Protein AF-A0AAW7YXX3-F1 (afdb_monomer_lite)

Structure (mmCIF, N/CA/C/O backbone):
data_AF-A0AAW7YXX3-F1
#
_entry.id   AF-A0AAW7YXX3-F1
#
loop_
_atom_site.group_PDB
_atom_site.id
_atom_site.type_symbol
_atom_site.label_atom_id
_atom_site.label_alt_id
_atom_site.label_comp_id
_atom_site.label_asym_id
_atom_site.label_entity_id
_atom_site.label_seq_id
_atom_site.pdbx_PDB_ins_code
_atom_site.Cartn_x
_atom_site.Cartn_y
_atom_site.Cartn_z
_atom_site.occupancy
_atom_site.B_iso_or_equiv
_atom_site.auth_seq_id
_atom_site.auth_comp_id
_atom_site.auth_asym_id
_atom_site.auth_atom_id
_atom_site.pdbx_PDB_model_num
ATOM 1 N N . MET A 1 1 ? -7.404 2.191 -12.735 1.00 45.53 1 MET A N 1
ATOM 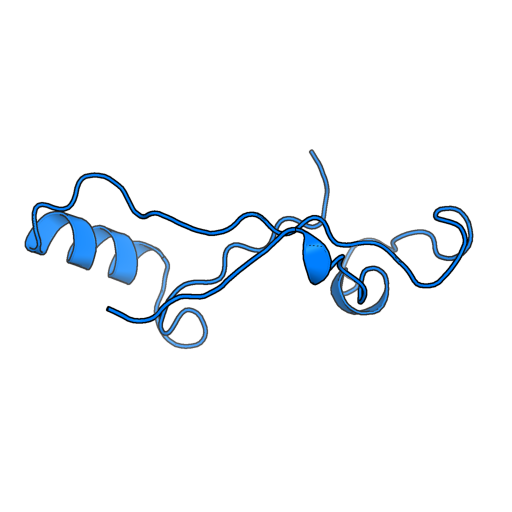2 C CA . MET A 1 1 ? -7.282 1.153 -11.700 1.00 45.53 1 MET A CA 1
ATOM 3 C C . MET A 1 1 ? -5.870 0.667 -11.862 1.00 45.53 1 MET A C 1
ATOM 5 O O . MET A 1 1 ? -5.604 -0.019 -12.845 1.00 45.53 1 MET A O 1
ATOM 9 N N . ASP A 1 2 ? -4.980 1.186 -11.025 1.00 51.22 2 ASP A N 1
ATOM 10 C CA . ASP A 1 2 ? -3.568 0.831 -11.076 1.00 51.22 2 ASP A CA 1
ATOM 11 C C . ASP A 1 2 ? -3.477 -0.648 -10.658 1.00 51.22 2 ASP A C 1
ATOM 13 O O . ASP A 1 2 ? -4.015 -1.003 -9.605 1.00 51.22 2 ASP A O 1
ATOM 17 N N . PRO A 1 3 ? -3.030 -1.563 -11.539 1.00 51.25 3 PRO A N 1
ATOM 18 C CA . PRO A 1 3 ? -3.359 -2.990 -11.420 1.00 51.25 3 PRO A CA 1
ATOM 19 C C . PRO A 1 3 ? -2.618 -3.751 -10.306 1.00 51.25 3 PRO A C 1
ATOM 21 O O . PRO A 1 3 ? -2.680 -4.980 -10.271 1.00 51.25 3 PRO A O 1
ATOM 24 N N . ASP A 1 4 ? -1.896 -3.058 -9.432 1.00 62.03 4 ASP A N 1
ATOM 25 C CA . ASP A 1 4 ? -0.827 -3.618 -8.608 1.00 62.03 4 ASP A CA 1
ATOM 26 C C . ASP A 1 4 ? -0.750 -3.061 -7.176 1.00 62.03 4 ASP A C 1
ATOM 28 O O . ASP A 1 4 ? 0.230 -3.293 -6.468 1.00 62.03 4 ASP A O 1
ATOM 32 N N . GLU A 1 5 ? -1.800 -2.395 -6.693 1.00 75.38 5 GLU A N 1
ATOM 33 C CA . GLU A 1 5 ? -1.864 -1.945 -5.299 1.00 75.38 5 GLU A CA 1
ATOM 34 C C . GLU A 1 5 ? -2.090 -3.121 -4.329 1.00 75.38 5 GLU A C 1
ATOM 36 O O . GLU A 1 5 ? -3.191 -3.665 -4.198 1.00 75.38 5 GLU A O 1
ATOM 41 N N . PHE A 1 6 ? -1.037 -3.504 -3.603 1.00 80.44 6 PHE A N 1
ATOM 42 C CA . PHE A 1 6 ? -1.105 -4.507 -2.539 1.00 80.44 6 PHE A CA 1
ATOM 43 C C . PHE A 1 6 ? -1.274 -3.859 -1.168 1.00 80.44 6 PHE A C 1
ATOM 45 O O . PHE A 1 6 ? -0.425 -3.097 -0.707 1.00 80.44 6 PHE A O 1
ATOM 52 N N . PHE A 1 7 ? -2.338 -4.237 -0.460 1.00 86.25 7 PHE A N 1
ATOM 53 C CA . PHE A 1 7 ? -2.537 -3.829 0.926 1.00 86.25 7 PHE A CA 1
ATOM 54 C C . PHE A 1 7 ? -1.955 -4.868 1.891 1.00 86.25 7 PHE A C 1
ATOM 56 O O . PHE A 1 7 ? -2.569 -5.903 2.160 1.00 86.25 7 PHE A O 1
ATOM 63 N N . LEU A 1 8 ? -0.761 -4.589 2.417 1.00 87.62 8 LEU A N 1
ATOM 64 C CA . LEU A 1 8 ? -0.107 -5.421 3.427 1.00 87.62 8 LEU A CA 1
ATOM 65 C C . LEU A 1 8 ? -0.496 -4.967 4.837 1.00 87.62 8 LEU A C 1
ATOM 67 O O . LEU A 1 8 ? -0.370 -3.797 5.195 1.00 87.62 8 LEU A O 1
ATOM 71 N N . PHE A 1 9 ? -0.934 -5.918 5.657 1.00 89.50 9 PHE A N 1
ATOM 72 C CA . PHE A 1 9 ? -1.302 -5.696 7.054 1.00 89.50 9 PHE A CA 1
ATOM 73 C C . PHE A 1 9 ? -0.841 -6.874 7.930 1.00 89.50 9 PHE A C 1
ATOM 75 O O . PHE A 1 9 ? -0.514 -7.945 7.401 1.00 89.50 9 PHE A O 1
ATOM 82 N N . PRO A 1 10 ? -0.773 -6.711 9.267 1.00 87.69 10 PRO A N 1
ATOM 83 C CA . PRO A 1 10 ? -0.290 -7.763 10.156 1.00 87.69 10 PRO A CA 1
ATOM 84 C C . PRO A 1 10 ? -1.054 -9.079 9.974 1.00 87.69 10 PRO A C 1
ATOM 86 O O . PRO A 1 10 ? -2.281 -9.104 10.060 1.00 87.69 10 PRO A O 1
ATOM 89 N N . PHE A 1 11 ? -0.313 -10.171 9.768 1.00 91.19 11 PHE A N 1
ATOM 90 C CA . PHE A 1 11 ? -0.849 -11.527 9.592 1.00 91.19 11 PHE A CA 1
ATOM 91 C C . PHE A 1 11 ? -1.772 -11.707 8.371 1.00 91.19 11 PHE A C 1
ATOM 93 O O . PHE A 1 11 ? -2.609 -12.605 8.373 1.00 91.19 11 PHE A O 1
ATOM 100 N N . CYS A 1 12 ? -1.653 -10.872 7.331 1.00 90.88 12 CYS A N 1
ATOM 101 C CA . CYS A 1 12 ? -2.476 -10.968 6.114 1.00 90.88 12 CYS A CA 1
ATOM 102 C C . CYS A 1 12 ? -2.318 -12.285 5.326 1.00 90.88 12 CYS A C 1
ATOM 104 O O . CYS A 1 12 ? -3.182 -12.632 4.526 1.00 90.88 12 CYS A O 1
ATOM 106 N N . ASP A 1 13 ? -1.250 -1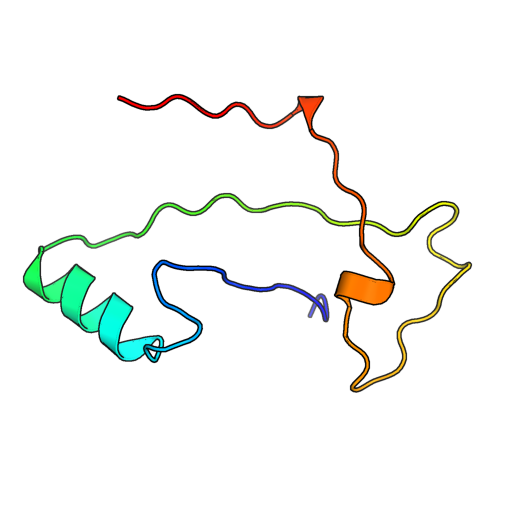3.039 5.581 1.00 90.62 13 ASP A N 1
ATOM 107 C CA . ASP A 1 13 ? -0.982 -14.377 5.047 1.00 90.62 13 ASP A CA 1
ATOM 108 C C . ASP A 1 13 ? -1.868 -15.467 5.672 1.00 90.62 13 ASP A C 1
ATOM 110 O O . ASP A 1 13 ? -2.156 -16.487 5.048 1.00 90.62 13 ASP A O 1
ATOM 114 N N . THR A 1 14 ? -2.307 -15.251 6.913 1.00 93.94 14 THR A N 1
ATOM 115 C CA . THR A 1 14 ? -3.024 -16.242 7.730 1.00 93.94 14 THR A CA 1
ATOM 116 C C . THR A 1 14 ? -4.384 -15.754 8.219 1.00 93.94 14 THR A C 1
ATOM 118 O O . THR A 1 14 ? -5.193 -16.557 8.690 1.00 93.94 14 THR A O 1
ATOM 121 N N . ARG A 1 15 ? -4.667 -14.451 8.117 1.00 92.75 15 ARG A N 1
ATOM 122 C CA . ARG A 1 15 ? -5.903 -13.826 8.590 1.00 92.75 15 ARG A CA 1
ATOM 123 C C . ARG A 1 15 ? -6.584 -13.025 7.482 1.00 92.75 15 ARG A C 1
ATOM 125 O O . ARG A 1 15 ? -5.933 -12.223 6.816 1.00 92.75 15 ARG A O 1
ATOM 132 N N . PRO A 1 16 ? -7.909 -13.178 7.312 1.00 93.62 16 PRO A N 1
ATOM 133 C CA . PRO A 1 16 ? -8.650 -12.394 6.334 1.00 93.62 16 PRO A CA 1
ATOM 134 C C . PRO A 1 16 ? -8.710 -10.920 6.750 1.00 93.62 16 PRO A C 1
ATOM 136 O O . PRO A 1 16 ? -8.654 -10.603 7.938 1.00 93.62 16 PRO A O 1
ATOM 139 N N . LEU A 1 17 ? -8.949 -10.025 5.787 1.00 91.50 17 LEU A N 1
ATOM 140 C CA . LEU A 1 17 ? -9.127 -8.586 6.034 1.00 91.50 17 LEU A CA 1
ATOM 141 C C . LEU A 1 17 ? -10.193 -8.292 7.104 1.00 91.50 17 LEU A C 1
ATOM 143 O O . LEU A 1 17 ? -10.042 -7.366 7.893 1.00 91.50 17 LEU A O 1
ATOM 147 N N . ARG A 1 18 ? -11.235 -9.129 7.193 1.00 93.69 18 ARG A N 1
ATOM 148 C CA . ARG A 1 18 ? -12.256 -9.030 8.244 1.00 93.69 18 ARG A CA 1
ATOM 149 C C . ARG A 1 18 ? -11.669 -9.128 9.656 1.00 93.69 18 ARG A C 1
ATOM 151 O O . ARG A 1 18 ? -12.104 -8.417 10.544 1.00 93.69 18 ARG A O 1
ATOM 158 N N . ALA A 1 19 ? -10.651 -9.961 9.867 1.00 93.69 19 ALA A N 1
ATOM 159 C CA . ALA A 1 19 ? -10.015 -10.072 11.176 1.00 93.69 19 ALA A CA 1
ATOM 160 C C . ALA A 1 19 ? -9.278 -8.781 11.572 1.00 93.69 19 ALA A C 1
ATOM 162 O O . ALA A 1 19 ? -9.213 -8.458 12.756 1.00 93.69 19 ALA A O 1
ATOM 163 N N . LEU A 1 20 ? -8.742 -8.037 10.594 1.00 92.44 20 LEU A N 1
ATOM 164 C CA . LEU A 1 20 ? -8.183 -6.707 10.832 1.00 92.44 20 LEU A CA 1
ATOM 165 C C . LEU A 1 20 ? -9.291 -5.716 11.206 1.00 92.44 20 LEU A C 1
ATOM 167 O O . LEU A 1 20 ? -9.146 -5.005 12.195 1.00 92.44 20 LEU A O 1
ATOM 171 N N . THR A 1 21 ? -10.392 -5.676 10.449 1.00 93.81 21 THR A N 1
ATOM 172 C CA . THR A 1 21 ? -11.492 -4.735 10.722 1.00 93.81 21 THR A CA 1
ATOM 173 C C . THR A 1 21 ? -12.158 -5.010 12.065 1.00 93.81 21 THR A C 1
ATOM 175 O O . THR A 1 21 ? -12.366 -4.078 12.831 1.00 93.81 21 THR A O 1
ATOM 178 N N . ASP A 1 22 ? -12.385 -6.280 12.406 1.00 94.31 22 ASP A N 1
ATOM 179 C CA . ASP A 1 22 ? -12.963 -6.667 13.696 1.00 94.31 22 ASP A CA 1
ATOM 180 C C . ASP A 1 22 ? -12.042 -6.258 14.861 1.00 94.31 22 ASP A C 1
ATOM 182 O O . ASP A 1 22 ? -12.509 -5.821 15.913 1.00 94.31 22 ASP A O 1
ATOM 186 N N . TRP A 1 23 ? -10.719 -6.361 14.679 1.00 94.12 23 TRP A N 1
ATOM 187 C CA . TRP A 1 23 ? -9.749 -5.901 15.673 1.00 94.12 23 TRP A CA 1
ATOM 188 C C . TRP A 1 23 ? -9.731 -4.373 15.814 1.00 94.12 23 TRP A C 1
ATOM 190 O O . TRP A 1 23 ? -9.648 -3.869 16.937 1.00 94.12 23 TRP A O 1
ATOM 200 N N . LEU A 1 24 ?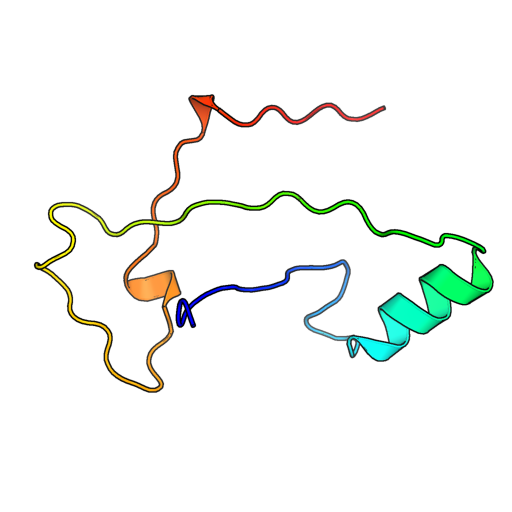 -9.830 -3.637 14.702 1.00 94.38 24 LEU A N 1
ATOM 201 C CA . LEU A 1 24 ? -9.927 -2.174 14.706 1.00 94.38 24 LEU A CA 1
ATOM 202 C C . LEU A 1 24 ? -11.191 -1.717 15.445 1.00 94.38 24 LEU A C 1
ATOM 204 O O . LEU A 1 24 ? -11.099 -0.870 16.335 1.00 94.38 24 LEU A O 1
ATOM 208 N N . ASP A 1 25 ? -12.333 -2.344 15.154 1.00 95.12 25 ASP A N 1
ATOM 209 C CA . ASP A 1 25 ? -13.617 -2.067 15.801 1.00 95.12 25 ASP A CA 1
ATOM 210 C C . ASP A 1 25 ? -13.569 -2.371 17.304 1.00 95.12 25 ASP A C 1
ATOM 212 O O . ASP A 1 25 ? -13.908 -1.514 18.124 1.00 95.12 25 ASP A O 1
ATOM 216 N N . ALA A 1 26 ? -13.071 -3.552 17.690 1.00 96.12 26 ALA A N 1
ATOM 217 C CA . ALA A 1 26 ? -12.908 -3.934 19.095 1.00 96.12 26 ALA A CA 1
ATOM 218 C C . ALA A 1 26 ? -11.956 -2.996 19.858 1.00 96.12 26 ALA A C 1
ATOM 220 O O . ALA A 1 26 ? -12.141 -2.756 21.051 1.00 96.12 26 ALA A O 1
ATOM 221 N N . SER A 1 27 ? -10.960 -2.433 19.168 1.00 94.56 27 SER A N 1
ATOM 222 C CA . SER A 1 27 ? -10.006 -1.471 19.733 1.00 94.56 27 SER A CA 1
ATOM 223 C C . SER A 1 27 ? -10.507 -0.021 19.682 1.00 94.56 27 SER A C 1
ATOM 225 O O . SER A 1 27 ? -9.797 0.884 20.116 1.00 94.56 27 SER A O 1
ATOM 227 N N . SER A 1 28 ? -11.717 0.223 19.155 1.00 94.69 28 SER A N 1
ATOM 228 C CA . SER A 1 28 ? -12.270 1.563 18.895 1.00 94.69 28 SER A CA 1
ATOM 229 C C . SER A 1 28 ? -11.365 2.449 18.020 1.00 94.69 28 SER A C 1
ATOM 231 O O . SER A 1 28 ? -11.383 3.678 18.124 1.00 94.69 28 SER A O 1
ATOM 233 N N . ILE A 1 29 ? -10.574 1.835 17.136 1.00 93.50 29 ILE A N 1
ATOM 234 C CA . ILE A 1 29 ? -9.681 2.515 16.196 1.00 93.50 29 ILE A CA 1
ATOM 235 C C . ILE A 1 29 ? -10.425 2.695 14.874 1.00 93.50 29 ILE A C 1
ATOM 237 O O . ILE A 1 29 ? -10.686 1.741 14.152 1.00 93.50 29 ILE A O 1
ATOM 241 N N . ARG A 1 30 ? -10.742 3.944 14.523 1.00 89.00 30 ARG A N 1
ATOM 242 C CA . ARG A 1 30 ? -11.521 4.262 13.311 1.00 89.00 30 ARG A CA 1
ATOM 243 C C . ARG A 1 30 ? -10.709 4.308 12.016 1.00 89.00 30 ARG A C 1
ATOM 245 O O . ARG A 1 30 ? -11.295 4.400 10.942 1.00 89.00 30 ARG A O 1
ATOM 252 N N . SER A 1 31 ? -9.384 4.318 12.108 1.00 88.69 31 SER A N 1
ATOM 253 C CA . SER A 1 31 ? -8.495 4.474 10.958 1.00 88.69 31 SER A CA 1
ATOM 254 C C . SER A 1 31 ? -7.213 3.682 11.156 1.00 88.69 31 SER A C 1
ATOM 256 O O . SER A 1 31 ? -6.585 3.768 12.210 1.00 88.69 31 SER A O 1
ATOM 258 N N . PHE A 1 32 ? -6.805 2.959 10.119 1.00 87.69 32 PHE A N 1
ATOM 259 C CA . PHE A 1 32 ? -5.533 2.255 10.073 1.00 87.69 32 PHE A CA 1
ATOM 260 C C . PHE A 1 32 ? -4.568 3.032 9.182 1.00 87.69 32 PHE A C 1
ATOM 262 O O . PHE A 1 32 ? -4.769 3.121 7.971 1.00 87.69 32 PHE A O 1
ATOM 269 N N . SER A 1 33 ? -3.542 3.624 9.786 1.00 87.44 33 SER A N 1
ATOM 270 C CA . SER A 1 33 ? -2.493 4.303 9.030 1.00 87.44 33 SER A CA 1
ATOM 271 C C . SER A 1 33 ? -1.604 3.267 8.353 1.00 87.44 33 SER A C 1
ATOM 273 O O . SER A 1 33 ? -1.021 2.415 9.023 1.00 87.44 33 SER A O 1
ATOM 275 N N . ALA A 1 34 ? -1.475 3.373 7.036 1.00 87.94 34 ALA A N 1
ATOM 276 C CA . ALA A 1 34 ? -0.582 2.553 6.234 1.00 87.94 34 ALA A CA 1
ATOM 277 C C . ALA A 1 34 ? 0.286 3.450 5.352 1.00 87.94 34 ALA A C 1
ATOM 279 O O . ALA A 1 34 ? -0.123 4.541 4.953 1.00 87.94 34 ALA A O 1
ATOM 280 N N . MET A 1 35 ? 1.497 2.985 5.067 1.00 86.12 35 MET A N 1
ATOM 281 C CA . MET A 1 35 ? 2.393 3.638 4.123 1.00 86.12 35 MET A CA 1
ATOM 282 C C . MET A 1 35 ? 2.019 3.196 2.712 1.00 86.12 35 MET A C 1
ATOM 284 O O . MET A 1 35 ? 1.938 1.996 2.457 1.00 86.12 35 MET A O 1
ATOM 288 N N . LEU A 1 36 ? 1.812 4.157 1.814 1.00 85.00 36 LEU A N 1
ATOM 289 C CA . LEU A 1 36 ? 1.679 3.879 0.389 1.00 85.00 36 LEU A CA 1
ATOM 290 C C . LEU A 1 36 ? 3.063 3.967 -0.254 1.00 85.00 36 LEU A C 1
ATOM 292 O O . LEU A 1 36 ? 3.757 4.975 -0.096 1.00 85.00 36 LEU A O 1
ATOM 296 N N . LEU A 1 37 ? 3.463 2.892 -0.927 1.00 83.94 37 LEU A N 1
ATOM 297 C CA . LEU A 1 37 ? 4.762 2.770 -1.568 1.00 83.94 37 LEU A CA 1
ATOM 298 C C . LEU A 1 37 ? 4.586 2.766 -3.083 1.00 83.94 37 LEU A C 1
ATOM 300 O O . LEU A 1 37 ? 3.978 1.842 -3.619 1.00 83.94 37 LEU A O 1
ATOM 304 N N . ASP A 1 38 ? 5.164 3.757 -3.759 1.00 82.31 38 ASP A N 1
ATOM 305 C CA . ASP A 1 38 ? 5.186 3.790 -5.219 1.00 82.31 38 ASP A CA 1
ATOM 306 C C . ASP A 1 38 ? 6.271 2.837 -5.730 1.00 82.31 38 ASP A C 1
ATOM 308 O O . ASP A 1 38 ? 7.476 3.082 -5.581 1.00 82.31 38 ASP A O 1
ATOM 312 N N . MET A 1 39 ? 5.836 1.721 -6.310 1.00 83.62 39 MET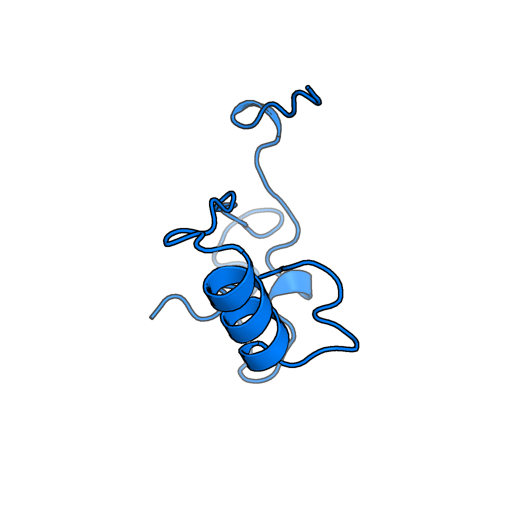 A N 1
ATOM 313 C CA . MET A 1 39 ? 6.720 0.697 -6.856 1.00 83.62 39 MET A CA 1
ATOM 314 C C . MET A 1 39 ? 6.898 0.873 -8.365 1.00 83.62 39 MET A C 1
ATOM 316 O O . MET A 1 39 ? 5.973 1.241 -9.084 1.00 83.62 39 MET A O 1
ATOM 320 N N . TYR A 1 40 ? 8.103 0.610 -8.868 1.00 82.31 40 TYR A N 1
ATOM 321 C CA . TYR A 1 40 ? 8.432 0.752 -10.285 1.00 82.31 40 TYR A CA 1
ATOM 322 C C . TYR A 1 40 ? 9.409 -0.333 -10.760 1.00 82.31 40 TYR A C 1
ATOM 324 O O . TYR A 1 40 ? 10.141 -0.929 -9.961 1.00 82.31 40 TYR A O 1
ATOM 332 N N . PRO A 1 41 ? 9.429 -0.646 -12.068 1.00 82.31 41 PRO A N 1
ATOM 333 C CA . PRO A 1 41 ? 10.311 -1.671 -12.598 1.00 82.31 41 PRO A CA 1
ATOM 334 C C . PRO A 1 41 ? 11.762 -1.222 -12.698 1.00 82.31 41 PRO A C 1
ATOM 336 O O . PRO A 1 41 ? 12.090 -0.037 -12.760 1.00 82.31 41 PRO A O 1
ATOM 339 N N . LYS A 1 42 ? 12.663 -2.201 -12.806 1.00 80.12 42 LYS A N 1
ATOM 340 C CA . LYS A 1 42 ? 14.064 -1.917 -13.112 1.00 80.12 42 LYS A CA 1
ATOM 341 C C . LYS A 1 42 ? 14.206 -1.406 -14.549 1.00 80.12 42 LYS A C 1
ATOM 343 O O . LYS A 1 42 ? 14.088 -2.172 -15.505 1.00 80.12 42 LYS A O 1
ATOM 348 N N . GLY A 1 43 ? 14.569 -0.136 -14.702 1.00 79.19 43 GLY A N 1
ATOM 349 C CA . GLY A 1 43 ? 14.775 0.488 -16.010 1.00 79.19 43 GLY A CA 1
ATOM 350 C C . GLY A 1 43 ? 13.486 1.078 -16.598 1.00 79.19 43 GLY A C 1
ATOM 351 O O . GLY A 1 43 ? 12.571 1.405 -15.851 1.00 79.19 43 GLY A O 1
ATOM 352 N N . PRO A 1 44 ? 13.409 1.280 -17.924 1.00 77.06 44 PRO A N 1
ATOM 353 C CA . PRO A 1 44 ? 12.270 1.953 -18.543 1.00 77.06 44 PRO A CA 1
ATOM 354 C C . PRO A 1 44 ? 10.943 1.218 -18.309 1.00 77.06 44 PRO A C 1
ATOM 356 O O . PRO A 1 44 ? 10.858 0.008 -18.515 1.00 77.06 44 PRO A O 1
ATOM 359 N N . VAL A 1 45 ? 9.891 1.967 -17.971 1.00 70.19 45 VAL A N 1
ATOM 360 C CA . VAL A 1 45 ? 8.538 1.445 -17.678 1.00 70.19 45 VAL A CA 1
ATOM 361 C C . VAL A 1 45 ? 7.954 0.626 -18.841 1.00 70.19 45 VAL A C 1
ATOM 363 O O . VAL A 1 45 ? 7.200 -0.315 -18.632 1.00 70.19 45 VAL A O 1
ATOM 366 N N . ASN A 1 46 ? 8.353 0.918 -20.081 1.00 71.12 46 ASN A N 1
ATOM 367 C CA . ASN A 1 46 ? 7.894 0.207 -21.278 1.00 71.12 46 ASN A CA 1
ATOM 368 C C . ASN A 1 46 ? 8.609 -1.131 -21.550 1.00 71.12 46 ASN A C 1
ATOM 370 O O . ASN A 1 46 ? 8.263 -1.815 -22.512 1.00 71.12 46 ASN A O 1
ATOM 374 N N . ARG A 1 47 ? 9.624 -1.500 -20.758 1.00 70.75 47 ARG A N 1
ATOM 375 C CA . ARG A 1 47 ? 10.466 -2.675 -21.033 1.00 70.75 47 ARG A CA 1
ATOM 376 C C . ARG A 1 47 ? 9.810 -3.996 -20.630 1.00 70.75 47 ARG A C 1
ATOM 378 O O . ARG A 1 47 ? 10.105 -5.023 -21.238 1.00 70.75 47 ARG A O 1
ATOM 385 N N . HIS A 1 48 ? 8.935 -3.969 -19.628 1.00 68.00 48 HIS A N 1
ATOM 386 C CA . HIS A 1 48 ? 8.288 -5.153 -19.069 1.00 68.00 48 HIS A CA 1
ATOM 387 C C . HIS A 1 48 ? 6.776 -4.924 -18.980 1.00 68.00 48 HIS A C 1
ATOM 389 O O . HIS A 1 48 ? 6.296 -4.441 -17.957 1.00 68.00 48 HIS A O 1
ATOM 395 N N . PRO A 1 49 ? 6.014 -5.222 -20.049 1.00 73.25 49 PRO A N 1
ATOM 396 C CA . PRO A 1 49 ? 4.563 -5.135 -19.983 1.00 73.25 49 PRO A CA 1
ATOM 397 C C . PRO A 1 49 ? 4.025 -6.146 -18.966 1.00 73.25 49 PRO A C 1
ATOM 399 O O . PRO A 1 49 ? 4.442 -7.306 -18.948 1.00 73.25 49 PRO A O 1
ATOM 402 N N . TYR A 1 50 ? 3.084 -5.701 -18.134 1.00 74.44 50 TYR A N 1
ATOM 403 C CA . TYR A 1 50 ? 2.367 -6.581 -17.221 1.00 74.44 50 TYR A CA 1
ATOM 404 C C . TYR A 1 50 ? 1.535 -7.596 -18.011 1.00 74.44 50 TYR A C 1
ATOM 406 O O . TYR A 1 50 ? 0.778 -7.232 -18.913 1.00 74.44 50 TYR A O 1
ATOM 414 N N . LEU A 1 51 ? 1.675 -8.875 -17.662 1.00 77.56 51 LEU A N 1
ATOM 415 C CA . LEU A 1 51 ? 0.811 -9.937 -18.161 1.00 77.56 51 LEU A CA 1
ATOM 416 C C . LEU A 1 51 ? -0.267 -10.220 -17.106 1.00 77.56 51 LEU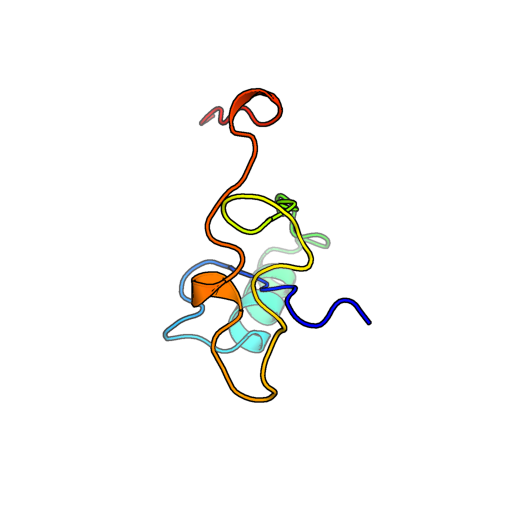 A C 1
ATOM 418 O O . LEU A 1 51 ? 0.087 -10.483 -15.955 1.00 77.56 51 LEU A O 1
ATOM 422 N N . PRO A 1 52 ? -1.563 -10.186 -17.465 1.00 79.19 52 PRO A N 1
ATOM 423 C CA . PRO A 1 52 ? -2.640 -10.473 -16.525 1.00 79.19 52 PRO A CA 1
ATOM 424 C C . PRO A 1 52 ? -2.447 -11.810 -15.803 1.00 79.19 52 PRO A C 1
ATOM 426 O O . PRO A 1 52 ? -2.231 -12.839 -16.440 1.00 79.19 52 PRO A O 1
ATOM 429 N N . GLY A 1 53 ? -2.545 -11.787 -14.473 1.00 77.19 53 GLY A N 1
ATOM 430 C CA . GLY A 1 53 ? -2.368 -12.967 -13.621 1.00 77.19 53 GLY A CA 1
ATOM 431 C C . GLY A 1 53 ? -0.924 -13.233 -13.190 1.00 77.19 53 GLY A C 1
ATOM 432 O O . GLY A 1 53 ? -0.713 -14.049 -12.295 1.00 77.19 53 GLY A O 1
ATOM 433 N N . SER A 1 54 ? 0.062 -12.533 -13.758 1.00 76.12 54 SER A N 1
ATOM 434 C CA . SER A 1 54 ? 1.423 -12.516 -13.216 1.00 76.12 54 SER A CA 1
ATOM 435 C C . SER A 1 54 ? 1.476 -11.711 -11.918 1.00 76.12 54 SER A C 1
ATOM 437 O O . SER A 1 54 ? 0.653 -10.818 -11.699 1.00 76.12 54 SER A O 1
ATOM 439 N N . ASN A 1 55 ? 2.458 -12.000 -11.062 1.00 80.50 55 ASN A N 1
ATOM 440 C CA . ASN A 1 55 ? 2.699 -11.210 -9.860 1.00 80.50 55 ASN A CA 1
ATOM 441 C C . ASN A 1 55 ? 3.337 -9.860 -10.252 1.00 80.50 55 ASN A C 1
ATOM 443 O O . ASN A 1 55 ? 4.447 -9.853 -10.787 1.00 80.50 55 ASN A O 1
ATOM 447 N N . PRO A 1 56 ? 2.686 -8.711 -9.998 1.00 79.56 56 PRO A N 1
ATOM 448 C CA . PRO A 1 56 ? 3.255 -7.398 -10.292 1.00 79.56 56 PRO A CA 1
ATOM 449 C C . PRO A 1 56 ? 4.583 -7.132 -9.574 1.00 79.56 56 PRO A C 1
ATOM 451 O O . PRO A 1 56 ? 5.430 -6.435 -10.127 1.00 79.56 56 PRO A O 1
ATOM 454 N N . MET A 1 57 ? 4.813 -7.750 -8.406 1.00 80.69 57 MET A N 1
ATOM 455 C CA . MET A 1 57 ? 6.074 -7.633 -7.658 1.00 80.69 57 MET A CA 1
ATOM 456 C C . MET A 1 57 ? 7.285 -8.192 -8.422 1.00 80.69 57 MET A C 1
ATOM 458 O O . MET A 1 57 ? 8.415 -7.797 -8.143 1.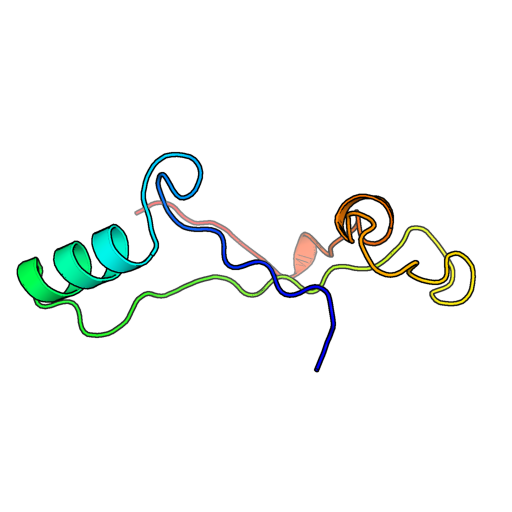00 80.69 57 MET A O 1
ATOM 462 N N . ASP A 1 58 ? 7.073 -9.077 -9.405 1.00 80.50 58 ASP A N 1
ATOM 463 C CA . ASP A 1 58 ? 8.152 -9.589 -10.263 1.00 80.50 58 ASP A CA 1
ATOM 464 C C . ASP A 1 58 ? 8.647 -8.520 -11.254 1.00 80.50 58 ASP A C 1
ATOM 466 O O . ASP A 1 58 ? 9.788 -8.567 -11.719 1.00 80.50 58 ASP A O 1
ATOM 470 N N . ILE A 1 59 ? 7.788 -7.548 -11.582 1.00 80.75 59 ILE A N 1
ATOM 471 C CA . ILE A 1 59 ? 8.067 -6.463 -12.525 1.00 80.75 59 ILE A CA 1
ATOM 472 C C . ILE A 1 59 ? 8.452 -5.199 -11.756 1.00 80.75 59 ILE A C 1
ATOM 474 O O . ILE A 1 59 ? 9.539 -4.665 -11.976 1.00 80.75 59 ILE A O 1
ATOM 478 N N . ALA A 1 60 ? 7.589 -4.740 -10.848 1.00 82.12 60 ALA A N 1
ATOM 479 C CA . ALA A 1 60 ? 7.741 -3.521 -10.063 1.00 82.12 60 ALA A CA 1
ATOM 480 C C . ALA A 1 60 ? 8.458 -3.799 -8.731 1.00 82.12 60 ALA A C 1
ATOM 482 O O . ALA A 1 60 ? 7.879 -3.688 -7.661 1.00 82.12 60 ALA A O 1
ATOM 483 N N . CYS A 1 61 ? 9.730 -4.201 -8.790 1.00 80.25 61 CYS A N 1
ATOM 484 C CA . CYS A 1 61 ? 10.496 -4.598 -7.602 1.00 80.25 61 CYS A CA 1
ATOM 485 C C . CYS A 1 61 ? 11.338 -3.479 -6.958 1.00 80.25 61 CYS A C 1
ATOM 487 O O . CYS A 1 61 ? 12.075 -3.748 -6.008 1.00 80.25 61 CYS A O 1
ATOM 489 N N . TRP A 1 62 ? 11.261 -2.241 -7.457 1.00 82.81 62 TRP A N 1
ATOM 490 C CA . TRP A 1 62 ? 12.016 -1.096 -6.934 1.00 82.81 62 TRP A CA 1
ATOM 491 C C . TRP A 1 62 ? 11.091 -0.060 -6.310 1.00 82.81 62 TRP A C 1
ATOM 493 O O . TRP A 1 62 ? 9.961 0.119 -6.750 1.00 82.81 62 TRP A O 1
ATOM 503 N N . PHE A 1 63 ? 11.604 0.640 -5.304 1.00 85.69 63 PHE A N 1
ATOM 504 C CA . PHE A 1 63 ? 10.977 1.804 -4.689 1.00 85.69 63 PHE A CA 1
ATOM 505 C C . PHE A 1 63 ? 12.066 2.809 -4.293 1.00 85.69 63 PHE A C 1
ATOM 507 O O . PHE A 1 63 ? 13.245 2.456 -4.209 1.00 85.69 63 PHE A O 1
ATOM 514 N N . ASP A 1 64 ? 11.695 4.066 -4.056 1.00 82.06 64 ASP A N 1
ATOM 515 C CA . ASP A 1 64 ? 12.627 5.078 -3.548 1.00 82.06 64 ASP A CA 1
ATOM 516 C C . ASP A 1 64 ? 12.672 5.050 -2.016 1.00 82.06 64 ASP A C 1
ATOM 518 O O . ASP A 1 64 ? 11.733 5.481 -1.358 1.00 82.06 64 ASP A O 1
ATOM 522 N N . SER A 1 65 ? 13.768 4.567 -1.427 1.00 79.31 65 SER A N 1
ATOM 523 C CA . SER A 1 65 ? 13.931 4.524 0.030 1.00 79.31 65 SER A CA 1
ATOM 524 C C . SER A 1 65 ? 14.223 5.883 0.674 1.00 79.31 65 SER A C 1
ATOM 526 O O . SER A 1 65 ? 14.161 5.989 1.894 1.00 79.31 65 SER A O 1
ATOM 528 N N . GLY A 1 66 ? 14.584 6.912 -0.100 1.00 75.50 66 GLY A N 1
ATOM 529 C CA . GLY A 1 66 ? 14.968 8.227 0.425 1.00 75.50 66 GLY A CA 1
ATOM 530 C C . GLY A 1 66 ? 13.791 9.062 0.935 1.00 75.50 66 GLY A C 1
ATOM 531 O O . GLY A 1 66 ? 13.973 9.892 1.824 1.00 75.50 66 GLY A O 1
ATOM 532 N N . ASN A 1 67 ? 12.585 8.813 0.418 1.00 71.06 67 ASN A N 1
ATOM 533 C CA . ASN A 1 67 ? 11.382 9.582 0.759 1.00 71.06 67 ASN A CA 1
ATOM 534 C C . ASN A 1 67 ? 10.577 8.989 1.925 1.00 71.06 67 ASN A C 1
ATOM 536 O O . ASN A 1 67 ? 9.593 9.589 2.357 1.00 71.06 67 ASN A O 1
ATOM 540 N N . TYR A 1 68 ? 10.997 7.841 2.465 1.00 73.12 68 TYR A N 1
ATOM 541 C CA . TYR A 1 68 ? 10.298 7.161 3.552 1.00 73.12 68 TYR A CA 1
ATOM 542 C C . TYR A 1 68 ? 11.244 6.937 4.726 1.00 73.12 68 TYR A C 1
ATOM 544 O O . TYR A 1 68 ? 12.290 6.307 4.598 1.00 73.12 68 TYR A O 1
ATOM 552 N N . SER A 1 69 ? 10.863 7.435 5.901 1.00 70.06 69 SER A N 1
ATOM 553 C CA . SER A 1 69 ? 11.576 7.160 7.148 1.00 70.06 69 SER A CA 1
ATOM 554 C C . SER A 1 69 ? 10.696 6.340 8.084 1.00 70.06 69 SER A C 1
ATOM 556 O O . SER A 1 69 ? 9.485 6.544 8.166 1.00 70.06 69 SER A O 1
ATOM 558 N N . ILE A 1 70 ? 11.313 5.387 8.782 1.00 72.06 70 ILE A N 1
ATOM 559 C CA . ILE A 1 70 ? 10.664 4.605 9.830 1.00 72.06 70 ILE A CA 1
ATOM 560 C C . ILE A 1 70 ? 11.231 5.031 11.182 1.00 72.06 70 ILE A C 1
ATOM 562 O O . ILE A 1 70 ? 12.444 5.055 11.380 1.00 72.06 70 ILE A O 1
ATOM 566 N N . SER A 1 71 ? 10.345 5.352 12.120 1.00 67.44 71 SER A N 1
ATOM 567 C CA . SER A 1 71 ? 10.687 5.559 13.525 1.00 67.44 71 SER A CA 1
ATOM 568 C C . SER A 1 71 ? 9.817 4.633 14.365 1.00 67.44 71 SER A C 1
ATOM 570 O O . SER A 1 71 ? 8.600 4.594 14.181 1.00 67.44 71 SER A O 1
ATOM 572 N N . ARG A 1 72 ? 10.432 3.855 15.261 1.00 55.50 72 ARG A N 1
ATOM 573 C CA . ARG A 1 72 ? 9.696 3.126 16.303 1.00 55.50 72 ARG A CA 1
ATOM 574 C C . ARG A 1 72 ? 9.593 4.039 17.518 1.00 55.50 72 ARG A C 1
ATOM 576 O O . ARG A 1 72 ? 10.615 4.547 17.970 1.00 55.50 72 ARG A O 1
ATOM 583 N N . ASN A 1 73 ? 8.368 4.224 18.004 1.00 46.56 73 ASN A N 1
ATOM 584 C CA . ASN A 1 73 ? 8.115 4.794 19.327 1.00 46.56 73 ASN A CA 1
ATOM 585 C C . ASN A 1 73 ? 8.555 3.819 20.423 1.00 46.56 73 ASN A C 1
ATOM 587 O O . ASN A 1 73 ? 8.403 2.592 20.203 1.00 46.56 73 ASN A O 1
#

Organism: NCBI:txid3062664

Foldseek 3Di:
DPPADDDDDPPVVPDPVVVVVVVCVVVVNPDDDDDDWDFAADDDNVPDDDDPPDHCCVGRVDTDPPVDDDDDD

Radius of gyration: 15.79 Å; chains: 1; bounding box: 29×26×41 Å

Sequence (73 aa):
MDPDEFFLFPFCDTRPLRALTDWLDASSIRSFSAMLLDMYPKGPVNRHPYLPGSNPMDIACWFDSGNYSISRN

pLDDT: mean 81.07, std 11.71, range [45.53, 96.12]

Secondary structure (DSSP, 8-state):
--TT-----TTTTTS-HHHHHHHHHHTT-----------B-SS-GGGSPPPTTS-GGGT--B--GGG------